Protein AF-A0AAW6MBI8-F1 (afdb_monomer)

Solvent-accessible surface area (backbone atoms only — not comparable to full-atom values): 5932 Å² total; per-residue (Å²): 60,36,41,29,25,68,92,41,61,66,60,62,74,64,42,40,83,65,50,77,47,50,28,90,78,40,88,93,50,71,75,57,87,56,88,91,35,82,34,28,42,36,37,28,24,53,84,95,39,84,41,42,36,29,38,35,72,61,52,62,91,80,73,44,52,74,67,58,52,47,41,64,59,54,53,41,45,75,74,66,49,86,55,78,48,80,52,68,70,79,85,78,84,55,86,89,61,131

pLDDT: mean 91.44, std 7.79, range [61.84, 97.88]

Nearest PDB structures (foldseek):
  8swt-assembly1_A  TM=9.918E-01  e=9.703E-15  Bacteroides fragilis NCTC 9343
  3pnp-assembly1_A  TM=9.912E-01  e=8.372E-11  Bos taurus
  4ear-assembly1_A  TM=9.882E-01  e=7.832E-11  Homo sapiens
  2p4s-assembly1_C  TM=9.834E-01  e=6.413E-11  Anopheles gambiae
  3phb-assembly1_Q  TM=9.845E-01  e=8.949E-11  Homo sapiens

InterPro domains:
  IPR000845 Nucleoside phosphorylase domain [PF01048] (1-97)
  IPR011268 Purine nucleoside phosphorylase [PTHR11904] (1-98)
  IPR011268 Purine nucleoside phosphorylase [cd09009] (1-98)
  IPR035994 Nucleoside phosphorylase superfamily [G3DSA:3.40.50.1580] (1-98)
  IPR035994 Nucleoside phosphorylase superfamily [SSF53167] (1-97)

Secondary structure (DSSP, 8-state):
-EEE-TT-GGGGGG-EEEEEEEGGGSTTPPPP-STT---EEEEEEETTEEEEEEES---GGGT--HHHHTHHHHHHHHTT----EE-------STT--

Sequence (98 aa):
AIILGTGLGSLATEITEKYEIKYEEIPNIPVSTVEGHSGKLIFGKLGNKDIMAMQGHFHYYEGYSMKEVTFPVRVMRELGIKTLFVSNASGGTNPDFE

Structure (mmCIF, N/CA/C/O backbone):
data_AF-A0AAW6MBI8-F1
#
_entry.id   AF-A0AAW6MBI8-F1
#
loop_
_atom_site.group_PDB
_atom_site.id
_atom_site.type_symbol
_atom_site.label_atom_id
_atom_site.label_alt_id
_atom_site.label_comp_id
_atom_site.label_asym_id
_atom_site.label_entity_id
_atom_site.label_seq_id
_atom_site.pdbx_PDB_ins_code
_atom_site.Cartn_x
_atom_site.Cartn_y
_atom_site.Cartn_z
_atom_site.occupancy
_atom_site.B_iso_or_equiv
_atom_site.auth_seq_i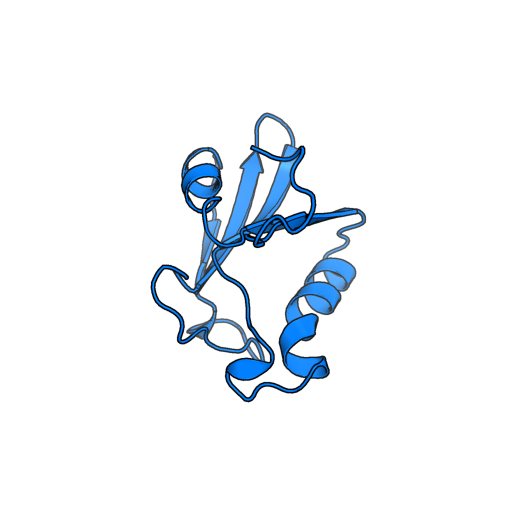d
_atom_site.auth_comp_id
_atom_site.auth_asym_id
_atom_site.auth_atom_id
_atom_site.pdbx_PDB_model_num
ATOM 1 N N . ALA A 1 1 ? -6.955 -2.839 3.654 1.00 96.25 1 ALA A N 1
ATOM 2 C CA . ALA A 1 1 ? -5.648 -2.163 3.576 1.00 96.25 1 ALA A CA 1
ATOM 3 C C . ALA A 1 1 ? -5.445 -1.595 2.188 1.00 96.25 1 ALA A C 1
ATOM 5 O O . ALA A 1 1 ? -6.053 -2.099 1.247 1.00 96.25 1 ALA A O 1
ATOM 6 N N . ILE A 1 2 ? -4.591 -0.583 2.077 1.00 96.69 2 ILE A N 1
ATOM 7 C CA . ILE A 1 2 ? -4.199 0.034 0.812 1.00 96.69 2 ILE A CA 1
ATOM 8 C C . ILE A 1 2 ? -2.667 0.076 0.754 1.00 96.69 2 ILE A C 1
ATOM 10 O O . ILE A 1 2 ? -2.035 0.507 1.715 1.00 96.69 2 ILE A O 1
ATOM 14 N N . ILE A 1 3 ? -2.066 -0.365 -0.347 1.00 94.81 3 ILE A N 1
ATOM 15 C CA . ILE A 1 3 ? -0.651 -0.105 -0.639 1.00 94.81 3 ILE A CA 1
ATOM 16 C C . ILE A 1 3 ? -0.600 1.107 -1.555 1.00 94.81 3 ILE A C 1
ATOM 18 O O . ILE A 1 3 ? -1.092 1.028 -2.676 1.00 94.81 3 ILE A O 1
ATOM 22 N N . LEU A 1 4 ? -0.054 2.221 -1.063 1.00 92.00 4 LEU A N 1
ATOM 23 C CA . LEU A 1 4 ? 0.067 3.465 -1.816 1.00 92.00 4 LEU A CA 1
ATOM 24 C C . LEU A 1 4 ? 1.362 3.423 -2.630 1.00 92.00 4 LEU A C 1
ATOM 26 O O . LEU A 1 4 ? 2.450 3.675 -2.103 1.00 92.00 4 LEU A O 1
ATOM 30 N N . GLY A 1 5 ? 1.237 3.066 -3.907 1.00 84.31 5 GLY A N 1
ATOM 31 C CA . GLY A 1 5 ? 2.327 3.154 -4.871 1.00 84.31 5 GLY A CA 1
ATOM 32 C C . GLY A 1 5 ? 2.682 4.595 -5.252 1.00 84.31 5 GLY A C 1
ATOM 33 O O . GLY A 1 5 ? 2.063 5.566 -4.801 1.00 84.31 5 GLY A O 1
ATOM 34 N N . THR A 1 6 ? 3.684 4.731 -6.120 1.00 83.31 6 THR A N 1
ATOM 35 C CA . THR A 1 6 ? 4.107 6.012 -6.697 1.00 83.31 6 THR A CA 1
ATOM 36 C C . THR A 1 6 ? 2.914 6.781 -7.272 1.00 83.31 6 THR A C 1
ATOM 38 O O . THR A 1 6 ? 2.064 6.205 -7.947 1.00 83.31 6 THR A O 1
ATOM 41 N N . GLY A 1 7 ? 2.838 8.083 -6.987 1.00 77.56 7 GLY A N 1
ATOM 42 C CA . GLY A 1 7 ? 1.759 8.962 -7.456 1.00 77.56 7 GLY A CA 1
ATOM 43 C C . GLY A 1 7 ? 0.501 8.984 -6.579 1.00 77.56 7 GLY A C 1
ATOM 44 O O . GLY A 1 7 ? -0.274 9.927 -6.676 1.00 77.56 7 GLY A O 1
ATOM 45 N N . LEU A 1 8 ? 0.321 8.025 -5.662 1.00 81.62 8 LEU A N 1
ATOM 46 C CA . LEU A 1 8 ? -0.832 7.976 -4.745 1.00 81.62 8 LEU A CA 1
ATOM 47 C C . LEU A 1 8 ? -0.488 8.350 -3.299 1.00 81.62 8 LEU A C 1
ATOM 49 O O . LEU A 1 8 ? -1.305 8.184 -2.394 1.00 81.62 8 LEU A O 1
ATOM 53 N N . GLY A 1 9 ? 0.704 8.904 -3.072 1.00 78.25 9 GLY A N 1
ATOM 54 C CA . GLY A 1 9 ? 1.125 9.389 -1.757 1.00 78.25 9 GLY A CA 1
ATOM 55 C C . GLY A 1 9 ? 0.224 10.494 -1.192 1.00 78.25 9 GLY A C 1
ATOM 56 O O . GLY A 1 9 ? 0.085 10.578 0.024 1.00 78.25 9 GLY A O 1
ATOM 57 N N . SER A 1 10 ? -0.429 11.291 -2.045 1.00 85.50 10 SER A N 1
ATOM 58 C CA . SER A 1 10 ? -1.400 12.314 -1.629 1.00 85.50 10 SER A CA 1
ATOM 59 C C . SER A 1 10 ? -2.642 11.717 -0.971 1.00 85.50 10 SER A C 1
ATOM 61 O O . SER A 1 10 ? -3.191 12.335 -0.074 1.00 85.50 10 SER A O 1
ATOM 63 N N . LEU A 1 11 ? -3.048 10.485 -1.299 1.00 88.81 11 LEU A N 1
ATOM 64 C CA . LEU A 1 11 ? -4.187 9.848 -0.625 1.00 88.81 11 LEU A CA 1
ATOM 65 C C . LEU A 1 11 ? -3.948 9.694 0.887 1.00 88.81 11 LEU A C 1
ATOM 67 O O . LEU A 1 11 ? -4.898 9.671 1.663 1.00 88.81 11 LEU A O 1
ATOM 71 N N . ALA A 1 12 ? -2.684 9.637 1.324 1.00 89.38 12 ALA A N 1
ATOM 72 C CA . ALA A 1 12 ? -2.347 9.609 2.741 1.00 89.38 12 ALA A CA 1
ATOM 73 C C . ALA A 1 12 ? -2.784 10.879 3.495 1.00 89.38 12 ALA A C 1
ATOM 75 O O . ALA A 1 12 ? -3.000 10.805 4.703 1.00 89.38 12 ALA A O 1
ATOM 76 N N . THR A 1 13 ? -2.922 12.031 2.821 1.00 90.38 13 THR A N 1
ATOM 77 C CA . THR A 1 13 ? -3.384 13.278 3.459 1.00 90.38 13 THR A CA 1
ATOM 78 C C . THR A 1 13 ? -4.881 13.280 3.732 1.00 90.38 13 THR A C 1
ATOM 80 O O . THR A 1 13 ? -5.324 13.982 4.633 1.00 90.38 13 THR A O 1
ATOM 83 N N .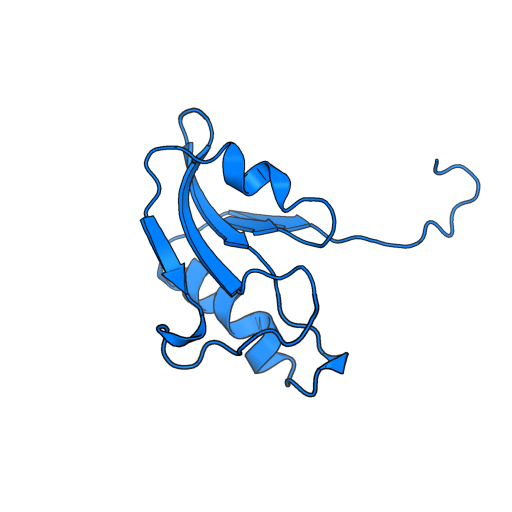 GLU A 1 14 ? -5.639 12.453 3.012 1.00 94.56 14 GLU A N 1
ATOM 84 C CA . GLU A 1 14 ? -7.084 12.278 3.196 1.00 94.56 14 GLU A CA 1
ATOM 85 C C . GLU A 1 14 ? -7.425 11.308 4.341 1.00 94.56 14 GLU A C 1
ATOM 87 O O . GLU A 1 14 ? -8.595 11.127 4.683 1.00 94.56 14 GLU A O 1
ATOM 92 N N . ILE A 1 15 ? -6.418 10.657 4.938 1.00 95.88 15 ILE A N 1
ATOM 93 C CA . ILE A 1 15 ? -6.607 9.756 6.077 1.00 95.88 15 ILE A CA 1
ATOM 94 C C . ILE A 1 15 ? -6.728 10.583 7.360 1.00 95.88 15 ILE A C 1
ATOM 96 O O . ILE A 1 15 ? -5.785 11.253 7.788 1.00 95.88 15 ILE A O 1
ATOM 100 N N . THR A 1 16 ? -7.884 10.490 8.010 1.00 97.00 16 THR A N 1
ATOM 101 C CA . THR A 1 16 ? -8.190 11.170 9.273 1.00 97.00 16 THR A CA 1
ATOM 102 C C . THR A 1 16 ? -7.982 10.247 10.473 1.00 97.00 16 THR A C 1
ATOM 104 O O . THR A 1 16 ? -7.824 9.038 10.316 1.00 97.00 16 THR A O 1
ATOM 107 N N . GLU A 1 17 ? -7.983 10.810 11.689 1.00 95.25 17 GLU A N 1
ATOM 108 C CA . GLU A 1 17 ? -7.801 10.050 12.946 1.00 95.25 17 GLU A CA 1
ATOM 109 C C . GLU A 1 17 ? -6.547 9.161 12.919 1.00 95.25 17 GLU A C 1
ATOM 111 O O . GLU A 1 17 ? -6.559 7.995 13.313 1.00 95.25 17 GLU A O 1
ATOM 116 N N . LYS A 1 18 ? -5.464 9.712 12.364 1.00 93.94 18 LYS A N 1
ATOM 117 C CA . LYS A 1 18 ? -4.309 8.922 11.966 1.00 93.94 18 LYS A CA 1
ATOM 118 C C . LYS A 1 18 ? -3.367 8.596 13.122 1.00 93.94 18 LYS A C 1
ATOM 120 O O . LYS A 1 18 ? -2.999 9.464 13.912 1.00 93.94 18 LYS A O 1
ATOM 125 N N . TYR A 1 19 ? -2.908 7.353 13.132 1.00 95.88 19 TYR A N 1
ATOM 126 C CA . TYR A 1 19 ? -1.763 6.871 13.886 1.00 95.88 19 TYR A CA 1
ATOM 127 C C . TYR A 1 19 ? -0.734 6.317 12.901 1.00 95.88 19 TYR A C 1
ATOM 129 O O . TYR A 1 19 ? -1.059 5.480 12.058 1.00 95.88 19 TYR A O 1
ATOM 137 N N . GLU A 1 20 ? 0.498 6.812 12.972 1.00 95.69 20 GLU A N 1
ATOM 138 C CA . GLU A 1 20 ? 1.558 6.487 12.018 1.00 95.69 20 GLU A CA 1
ATOM 139 C C . GLU A 1 20 ? 2.701 5.761 12.732 1.00 95.69 20 GLU A C 1
ATOM 141 O O . GLU A 1 20 ? 3.134 6.194 13.797 1.00 95.69 20 GLU A O 1
ATOM 146 N N . ILE A 1 21 ? 3.202 4.680 12.132 1.00 94.81 21 ILE A N 1
ATOM 147 C CA . ILE A 1 21 ? 4.372 3.934 12.609 1.00 94.81 21 ILE A CA 1
ATOM 148 C C . ILE A 1 21 ? 5.362 3.839 11.456 1.00 94.81 21 ILE A C 1
ATOM 150 O O . ILE A 1 21 ? 5.019 3.344 10.377 1.00 94.81 21 ILE A O 1
ATOM 154 N N . LYS A 1 22 ? 6.592 4.303 11.656 1.00 93.31 22 LYS A N 1
ATOM 155 C CA . LYS A 1 22 ? 7.629 4.175 10.630 1.00 93.31 22 LYS A CA 1
ATOM 156 C C . LYS A 1 22 ? 8.053 2.719 10.465 1.00 93.31 22 LYS A C 1
ATOM 158 O O . LYS A 1 22 ? 8.083 1.963 11.429 1.00 93.31 22 LYS A O 1
ATOM 163 N N . TYR A 1 23 ? 8.446 2.332 9.256 1.00 92.62 23 TYR A N 1
ATOM 164 C CA . TYR A 1 23 ? 8.930 0.976 8.977 1.00 92.62 23 TYR A CA 1
ATOM 165 C C . TYR A 1 23 ? 10.152 0.597 9.821 1.00 92.62 23 TYR A C 1
ATOM 167 O O . TYR A 1 23 ? 10.230 -0.537 10.277 1.00 92.62 23 TYR A O 1
ATOM 175 N N . GLU A 1 24 ? 11.040 1.556 10.108 1.00 90.94 24 GLU A N 1
ATOM 176 C CA . GLU A 1 24 ? 12.228 1.359 10.958 1.00 90.94 24 GLU A CA 1
ATOM 177 C C . GLU A 1 24 ? 11.901 0.945 12.405 1.00 90.94 24 GLU A C 1
ATOM 179 O O . GLU A 1 24 ? 12.731 0.341 13.079 1.00 90.94 24 GLU A O 1
ATOM 184 N N . GLU A 1 25 ? 10.685 1.232 12.874 1.00 92.62 25 GLU A N 1
ATOM 185 C CA . GLU A 1 25 ? 10.217 0.896 14.222 1.00 92.62 25 GLU A CA 1
ATOM 186 C C . GLU A 1 25 ? 9.505 -0.467 14.269 1.00 92.62 25 GLU A C 1
ATOM 188 O O . GLU A 1 25 ? 9.167 -0.954 15.350 1.00 92.62 25 GLU A O 1
ATOM 193 N N . ILE A 1 26 ? 9.261 -1.099 13.113 1.00 91.88 26 ILE A N 1
ATOM 194 C CA . ILE A 1 26 ? 8.477 -2.331 13.016 1.00 91.88 26 ILE A CA 1
ATOM 195 C C . ILE A 1 26 ? 9.405 -3.523 12.761 1.00 91.88 26 ILE A C 1
ATOM 197 O O . ILE A 1 26 ? 10.039 -3.604 11.706 1.00 91.88 26 ILE A O 1
ATOM 201 N N . PRO A 1 27 ? 9.448 -4.511 13.673 1.00 92.56 27 PRO A N 1
ATOM 202 C CA . PRO A 1 27 ? 10.303 -5.677 13.513 1.00 92.56 27 PRO A CA 1
ATOM 203 C C . PRO A 1 27 ? 10.058 -6.410 12.192 1.00 92.56 27 PRO A C 1
ATOM 205 O O . PRO A 1 27 ? 8.921 -6.745 11.849 1.00 92.56 27 PRO A O 1
ATOM 208 N N . ASN A 1 28 ? 11.151 -6.751 11.507 1.00 91.19 28 ASN A N 1
ATOM 209 C CA . ASN A 1 28 ? 11.170 -7.557 10.282 1.00 91.19 28 ASN A CA 1
ATOM 210 C C . ASN A 1 28 ? 10.514 -6.907 9.047 1.00 91.19 28 ASN A C 1
ATOM 212 O O . ASN A 1 28 ? 10.403 -7.570 8.015 1.00 91.19 28 ASN A O 1
ATOM 216 N N . ILE A 1 29 ? 10.088 -5.639 9.116 1.00 90.38 29 ILE A N 1
ATOM 217 C CA . ILE A 1 29 ? 9.678 -4.891 7.925 1.00 90.38 29 ILE A CA 1
ATOM 218 C C . ILE A 1 29 ? 10.931 -4.323 7.232 1.00 90.38 29 ILE A C 1
ATOM 220 O O . ILE A 1 29 ? 11.765 -3.711 7.900 1.00 90.38 29 ILE A O 1
ATOM 224 N N . PRO A 1 30 ? 11.084 -4.509 5.906 1.00 85.50 30 PRO A N 1
ATOM 225 C CA . PRO A 1 30 ? 12.163 -3.880 5.148 1.00 85.50 30 PRO A CA 1
ATOM 226 C C . PRO A 1 30 ? 12.117 -2.348 5.214 1.00 85.50 30 PRO A C 1
ATOM 228 O O . PRO A 1 30 ? 11.065 -1.749 5.424 1.00 85.50 30 PRO A O 1
ATOM 231 N N . VAL A 1 31 ? 13.245 -1.684 4.966 1.00 80.44 31 VAL A N 1
ATOM 232 C CA . VAL A 1 31 ? 13.286 -0.218 4.860 1.00 80.44 31 VAL A CA 1
ATOM 233 C C . VAL A 1 31 ? 13.387 0.161 3.385 1.00 80.44 31 VAL A C 1
ATOM 235 O O . VAL A 1 31 ? 14.304 -0.265 2.687 1.00 80.44 31 VAL A O 1
ATOM 238 N N . SER A 1 32 ? 12.418 0.931 2.887 1.00 72.12 32 SER A N 1
ATOM 239 C CA . SER A 1 32 ? 12.419 1.392 1.49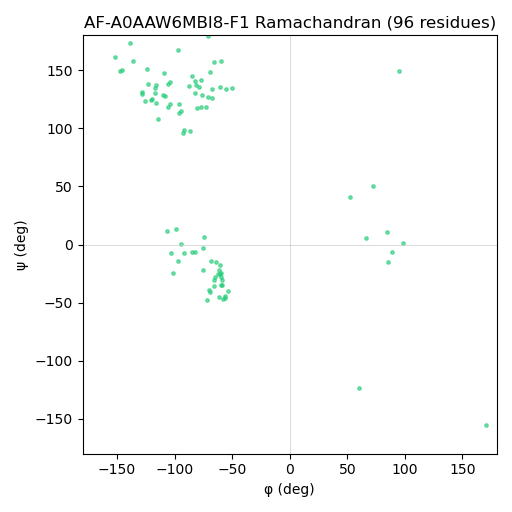3 1.00 72.12 32 SER A CA 1
ATOM 240 C C . SER A 1 32 ? 13.567 2.373 1.276 1.00 72.12 32 SER A C 1
ATOM 242 O O . SER A 1 32 ? 13.740 3.301 2.062 1.00 72.12 32 SER A O 1
ATOM 244 N N . THR A 1 33 ? 14.313 2.192 0.190 1.00 73.25 33 THR A N 1
ATOM 245 C CA . THR A 1 33 ? 15.438 3.070 -0.187 1.00 73.25 33 THR A CA 1
ATOM 246 C C . THR A 1 33 ? 15.090 4.040 -1.316 1.00 73.25 33 THR A C 1
ATOM 248 O O . THR A 1 33 ? 15.870 4.931 -1.640 1.00 73.25 33 THR A O 1
ATOM 251 N N . VAL A 1 34 ? 13.903 3.881 -1.906 1.00 71.31 34 VAL A N 1
ATOM 252 C CA . VAL A 1 34 ? 13.424 4.667 -3.048 1.00 71.31 34 VAL A CA 1
ATOM 253 C C . VAL A 1 34 ? 12.914 6.046 -2.616 1.00 71.31 34 VAL A C 1
ATOM 255 O O . VAL A 1 34 ? 12.145 6.177 -1.661 1.00 71.31 34 VAL A O 1
ATOM 258 N N . GLU A 1 35 ? 13.305 7.078 -3.365 1.00 65.00 35 GLU A N 1
ATOM 259 C CA . GLU A 1 35 ? 12.853 8.457 -3.172 1.00 65.00 35 GLU A CA 1
ATOM 260 C C . GLU A 1 35 ? 11.324 8.581 -3.335 1.00 65.00 35 GLU A C 1
ATOM 262 O O . GLU A 1 35 ? 10.721 8.009 -4.242 1.00 65.00 35 GLU A O 1
ATOM 267 N N . GLY A 1 36 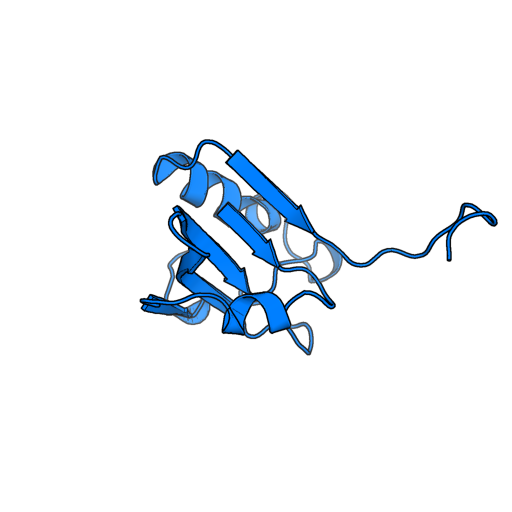? 10.671 9.315 -2.429 1.00 61.84 36 GLY A N 1
ATOM 268 C CA . GLY A 1 36 ? 9.210 9.476 -2.408 1.00 61.84 36 GLY A CA 1
ATOM 269 C C . GLY A 1 36 ? 8.447 8.417 -1.601 1.00 61.84 36 GLY A C 1
ATOM 270 O O . GLY A 1 36 ? 7.247 8.573 -1.372 1.00 61.84 36 GLY A O 1
ATOM 271 N N . HIS A 1 37 ? 9.114 7.374 -1.098 1.00 65.19 37 HIS A N 1
ATOM 272 C CA . HIS A 1 37 ? 8.525 6.434 -0.145 1.00 65.19 37 HIS A CA 1
ATOM 273 C C . HIS A 1 37 ? 8.804 6.896 1.288 1.00 65.19 37 HIS A C 1
ATOM 275 O O . HIS A 1 37 ? 9.867 6.632 1.839 1.00 65.19 37 HIS A O 1
ATOM 281 N N . SER A 1 38 ? 7.831 7.566 1.916 1.00 70.25 38 SER A N 1
ATOM 282 C CA . SER A 1 38 ? 7.962 8.049 3.304 1.00 70.25 38 SER A CA 1
ATOM 283 C C . SER A 1 38 ? 8.198 6.931 4.328 1.00 70.25 38 SER A C 1
ATOM 285 O O . SER A 1 38 ? 8.634 7.218 5.437 1.00 70.25 38 SER A O 1
ATOM 287 N N . GLY A 1 39 ? 7.906 5.675 3.969 1.00 86.44 39 GLY A N 1
ATOM 288 C CA . GLY A 1 39 ? 8.326 4.504 4.730 1.00 86.44 39 GLY A CA 1
ATOM 289 C C . GLY A 1 39 ? 7.558 4.327 6.037 1.00 86.44 39 GLY A C 1
ATOM 290 O O . GLY A 1 39 ? 8.169 4.185 7.095 1.00 86.44 39 GLY A O 1
ATOM 291 N N . LYS A 1 40 ? 6.222 4.374 5.989 1.00 91.50 40 LYS A N 1
ATOM 292 C CA . LYS A 1 40 ? 5.383 4.251 7.190 1.00 91.50 40 LYS A CA 1
ATOM 293 C C . LYS A 1 40 ? 4.063 3.528 6.954 1.00 91.50 40 LYS A C 1
ATOM 295 O O . LYS A 1 40 ? 3.471 3.601 5.876 1.00 91.50 40 LYS A O 1
ATOM 300 N N . LEU A 1 41 ? 3.597 2.861 8.005 1.00 94.44 41 LEU A N 1
ATOM 301 C CA . LEU A 1 41 ? 2.232 2.374 8.140 1.00 94.44 41 LEU A CA 1
ATOM 302 C C . LEU A 1 41 ? 1.361 3.469 8.739 1.00 94.44 41 LEU A C 1
ATOM 304 O O . LEU A 1 41 ? 1.745 4.111 9.712 1.00 94.44 41 LEU A O 1
ATOM 308 N N . ILE A 1 42 ? 0.173 3.641 8.179 1.00 95.69 42 ILE A N 1
ATOM 309 C CA . ILE A 1 42 ? -0.830 4.590 8.644 1.00 95.69 42 ILE A CA 1
ATOM 310 C C . ILE A 1 42 ? -2.079 3.796 9.002 1.00 95.69 42 ILE A C 1
ATOM 312 O O . ILE A 1 42 ? -2.620 3.076 8.165 1.00 95.69 42 ILE A O 1
ATOM 316 N N . PHE A 1 43 ? -2.549 3.940 10.230 1.00 97.25 43 PHE A N 1
ATOM 317 C CA . PHE A 1 43 ? -3.858 3.485 10.678 1.00 97.25 43 PHE A CA 1
ATOM 318 C C . PHE A 1 43 ? -4.750 4.707 10.822 1.00 97.25 43 PHE A C 1
ATOM 320 O O . PHE A 1 43 ? -4.291 5.735 11.306 1.00 97.25 43 PHE A O 1
ATOM 327 N N . GLY A 1 44 ? -6.002 4.624 10.400 1.00 97.25 44 GLY A N 1
ATOM 328 C CA . GLY A 1 44 ? -6.923 5.747 10.524 1.00 97.25 44 GLY A CA 1
ATOM 329 C C . GLY A 1 44 ? -8.213 5.493 9.774 1.00 97.25 44 GLY A C 1
ATOM 330 O O . GLY A 1 44 ? -8.576 4.343 9.513 1.00 97.25 44 GLY A O 1
ATOM 331 N N . LYS A 1 45 ? -8.888 6.572 9.392 1.00 97.88 45 LYS A N 1
ATOM 332 C CA . LYS A 1 45 ? -10.133 6.523 8.632 1.00 97.88 45 LYS A CA 1
ATOM 333 C C . LYS A 1 45 ? -9.971 7.154 7.259 1.00 97.88 45 LYS A C 1
ATOM 335 O O . LYS A 1 45 ? -9.390 8.224 7.130 1.00 97.88 45 LYS A O 1
ATOM 340 N N . LEU A 1 46 ? -10.529 6.505 6.242 1.00 96.25 46 LEU A N 1
ATOM 341 C CA . LEU A 1 46 ? -10.765 7.108 4.931 1.00 96.25 46 LEU A CA 1
ATOM 342 C C . LEU A 1 46 ? -12.280 7.186 4.729 1.00 96.25 46 LEU A C 1
ATOM 344 O O . LEU A 1 46 ? -12.958 6.159 4.609 1.00 96.25 46 LEU A O 1
ATOM 348 N N . GLY A 1 47 ? -12.831 8.399 4.791 1.00 94.75 47 GLY A N 1
ATOM 349 C CA . GLY A 1 47 ? -14.269 8.588 4.979 1.00 94.75 47 GLY A CA 1
ATOM 350 C C . GLY A 1 47 ? -14.732 7.966 6.302 1.00 94.75 47 GLY A C 1
ATOM 351 O O . GLY A 1 47 ? -14.205 8.281 7.362 1.00 94.75 47 GLY A O 1
ATOM 352 N N . ASN A 1 48 ? -15.702 7.049 6.252 1.00 95.81 48 ASN A N 1
ATOM 353 C CA . ASN A 1 48 ? -16.218 6.348 7.436 1.00 95.81 48 ASN A CA 1
ATOM 354 C C . ASN A 1 48 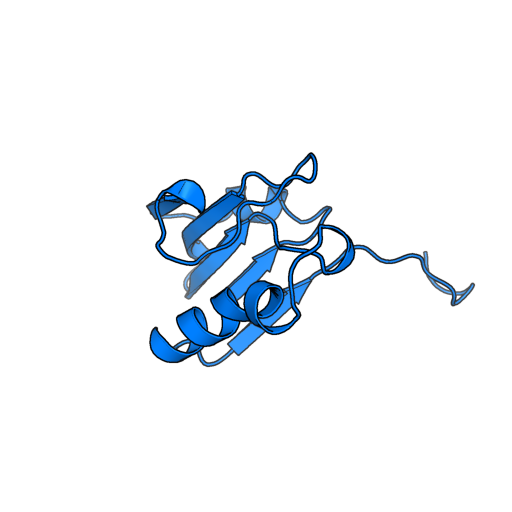? -15.633 4.937 7.641 1.00 95.81 48 ASN A C 1
ATOM 356 O O . ASN A 1 48 ? -16.191 4.151 8.411 1.00 95.81 48 ASN A O 1
ATOM 360 N N . LYS A 1 49 ? -14.556 4.578 6.931 1.00 96.69 49 LYS A N 1
ATOM 361 C CA . LYS A 1 49 ? -13.957 3.238 6.981 1.00 96.69 49 LYS A CA 1
ATOM 362 C C . LYS A 1 49 ? -12.625 3.253 7.705 1.00 96.69 49 LYS A C 1
ATOM 364 O O . LYS A 1 49 ? -11.735 4.001 7.315 1.00 96.69 49 LYS A O 1
ATOM 369 N N . ASP A 1 50 ? -12.482 2.367 8.686 1.00 97.31 50 ASP A N 1
ATOM 370 C CA . ASP A 1 50 ? -11.191 2.071 9.300 1.00 97.31 50 ASP A CA 1
ATOM 371 C C . ASP A 1 50 ? -10.292 1.365 8.288 1.00 97.31 50 ASP A C 1
ATOM 373 O O . ASP A 1 50 ? -10.670 0.361 7.669 1.00 97.31 50 ASP A O 1
ATOM 377 N N . ILE A 1 51 ? -9.101 1.916 8.098 1.00 97.31 51 ILE A N 1
ATOM 378 C CA . ILE A 1 51 ? -8.132 1.431 7.129 1.00 97.31 51 ILE A CA 1
ATOM 379 C C . ILE A 1 51 ? -6.729 1.387 7.726 1.00 97.31 51 ILE A C 1
ATOM 381 O O . ILE A 1 51 ? -6.377 2.087 8.672 1.00 97.31 51 ILE A O 1
ATOM 385 N N . MET A 1 52 ? -5.921 0.551 7.090 1.00 97.25 52 MET A N 1
ATOM 386 C CA . MET A 1 52 ? -4.473 0.538 7.204 1.00 97.25 52 MET A CA 1
ATOM 387 C C . MET A 1 52 ? -3.913 0.861 5.819 1.00 97.25 52 MET A C 1
ATOM 389 O O . MET A 1 52 ? -4.333 0.237 4.837 1.00 97.25 52 MET A O 1
ATOM 393 N N . ALA A 1 53 ? -2.985 1.803 5.729 1.00 96.06 53 ALA A N 1
ATOM 394 C CA . ALA A 1 53 ? -2.306 2.179 4.500 1.00 96.06 53 ALA A CA 1
ATOM 395 C C . ALA A 1 53 ? -0.787 2.040 4.649 1.00 96.06 53 ALA A C 1
ATOM 397 O O . ALA A 1 53 ? -0.214 2.405 5.672 1.00 96.06 53 ALA A O 1
ATOM 398 N N . MET A 1 54 ? -0.137 1.514 3.616 1.00 94.44 54 MET A N 1
ATOM 399 C CA . MET A 1 54 ? 1.315 1.553 3.458 1.00 94.44 54 MET A CA 1
ATOM 400 C C . MET A 1 54 ? 1.677 2.760 2.601 1.00 94.44 54 MET A C 1
ATOM 402 O O . MET A 1 54 ? 1.302 2.789 1.429 1.00 94.44 54 MET A O 1
ATOM 406 N N . GLN A 1 55 ? 2.393 3.741 3.154 1.00 90.38 55 GLN A N 1
ATOM 407 C CA . GLN A 1 55 ? 2.922 4.859 2.375 1.00 90.38 55 GLN A CA 1
ATOM 408 C C . GLN A 1 55 ? 4.346 4.535 1.917 1.00 90.38 55 GLN A C 1
ATOM 410 O O . GLN A 1 55 ? 5.321 4.720 2.650 1.00 90.38 55 GLN A O 1
ATOM 415 N N . GLY A 1 56 ? 4.439 4.031 0.686 1.00 86.44 56 GLY A N 1
ATOM 416 C CA . GLY A 1 56 ? 5.640 3.407 0.144 1.00 86.44 56 GLY A CA 1
ATOM 417 C C . GLY A 1 56 ? 5.620 1.888 0.312 1.00 86.44 56 GLY A C 1
ATOM 418 O O . GLY A 1 56 ? 5.039 1.349 1.256 1.00 86.44 56 GLY A O 1
ATOM 419 N N . HIS A 1 57 ? 6.255 1.196 -0.623 1.00 89.50 57 HIS A N 1
ATOM 420 C CA . HIS A 1 57 ? 6.353 -0.261 -0.676 1.00 89.50 57 HIS A CA 1
ATOM 421 C C . HIS A 1 57 ? 7.763 -0.686 -1.091 1.00 89.50 57 HIS A C 1
ATOM 423 O O . HIS A 1 57 ? 8.599 0.157 -1.412 1.00 89.50 57 HIS A O 1
ATOM 429 N N . PHE A 1 58 ? 8.019 -1.989 -1.043 1.00 91.25 58 PHE A N 1
ATOM 430 C CA . PHE A 1 58 ? 9.333 -2.560 -1.320 1.00 91.25 58 PHE A CA 1
ATOM 431 C C . PHE A 1 58 ? 9.339 -3.200 -2.691 1.00 91.25 58 PHE A C 1
ATOM 433 O O . PHE A 1 58 ? 8.385 -3.885 -3.068 1.00 91.25 58 PHE A O 1
ATOM 440 N N . HIS A 1 59 ? 10.436 -3.024 -3.406 1.00 92.12 59 HIS A N 1
ATOM 441 C CA . HIS A 1 59 ? 10.601 -3.602 -4.721 1.00 92.12 59 HIS A CA 1
ATOM 442 C C . HIS A 1 59 ? 11.621 -4.726 -4.684 1.00 92.12 59 HIS A C 1
ATOM 444 O O . HIS A 1 59 ? 12.618 -4.688 -3.966 1.00 92.12 59 HIS A O 1
ATOM 450 N N . TYR A 1 60 ? 11.397 -5.718 -5.538 1.00 94.12 60 TYR A N 1
ATOM 451 C CA . TYR A 1 60 ? 12.336 -6.819 -5.714 1.00 94.12 60 TYR A CA 1
ATOM 452 C C . TYR A 1 60 ? 13.719 -6.332 -6.183 1.00 94.12 60 TYR A C 1
ATOM 454 O O . TYR A 1 60 ? 14.744 -6.854 -5.756 1.00 94.12 60 TYR A O 1
ATOM 462 N N . TYR A 1 61 ? 13.763 -5.282 -7.012 1.00 92.50 61 TYR A N 1
ATOM 463 C CA . TYR A 1 61 ? 15.021 -4.727 -7.517 1.00 92.50 61 TYR A CA 1
ATOM 464 C C . TYR A 1 61 ? 15.878 -4.047 -6.436 1.00 92.50 61 TYR A C 1
ATOM 466 O O . TYR A 1 61 ? 17.051 -3.793 -6.684 1.00 92.50 61 TYR A O 1
ATOM 474 N N . GLU A 1 62 ? 15.327 -3.756 -5.250 1.00 90.81 62 GLU A N 1
ATOM 475 C CA . GLU A 1 62 ? 16.090 -3.215 -4.113 1.00 90.81 62 GLU A CA 1
ATOM 476 C C . GLU A 1 62 ? 16.962 -4.294 -3.433 1.00 90.81 62 GLU A C 1
ATOM 478 O O . GLU A 1 62 ? 17.712 -3.988 -2.513 1.00 90.81 62 GLU A O 1
ATOM 483 N N . GLY A 1 63 ? 16.888 -5.555 -3.887 1.00 92.69 63 GLY A N 1
ATOM 484 C CA . GLY A 1 63 ? 17.656 -6.686 -3.351 1.00 92.69 63 GLY A CA 1
ATOM 485 C C . GLY A 1 63 ? 16.885 -7.552 -2.351 1.00 92.69 63 GLY A C 1
ATOM 486 O O . GLY A 1 63 ? 17.425 -8.538 -1.851 1.00 92.69 63 GLY A O 1
ATOM 487 N N . TYR A 1 64 ? 15.620 -7.222 -2.086 1.00 93.75 64 TYR A N 1
ATOM 488 C CA . TYR A 1 64 ? 14.753 -7.984 -1.193 1.00 93.75 64 TYR A CA 1
ATOM 489 C C . TYR A 1 64 ? 14.226 -9.260 -1.849 1.00 93.75 64 TYR A C 1
ATOM 491 O O . TYR A 1 64 ? 13.813 -9.274 -3.008 1.00 93.75 64 TYR A O 1
ATOM 499 N N . SER A 1 65 ? 14.144 -10.339 -1.076 1.00 95.75 65 SER A N 1
ATOM 500 C CA . SER A 1 65 ? 13.453 -11.553 -1.498 1.00 95.75 65 SER A CA 1
ATOM 501 C C . SER A 1 65 ? 11.947 -11.310 -1.648 1.00 95.75 65 SER A C 1
ATOM 503 O O . SER A 1 65 ? 11.347 -10.467 -0.980 1.00 95.75 65 SER A O 1
ATOM 505 N N . MET A 1 66 ? 11.273 -12.141 -2.448 1.00 95.56 66 MET A N 1
ATOM 506 C CA . MET A 1 66 ? 9.808 -12.071 -2.574 1.00 95.56 66 MET A CA 1
ATOM 507 C C . MET A 1 66 ? 9.084 -12.304 -1.239 1.00 95.56 66 MET A C 1
ATOM 509 O O . MET A 1 66 ? 7.955 -11.847 -1.059 1.00 95.56 66 MET A O 1
ATOM 513 N N . LYS A 1 67 ? 9.715 -12.999 -0.281 1.00 95.75 67 LYS A N 1
ATOM 514 C CA . LYS A 1 67 ? 9.164 -13.167 1.070 1.00 95.75 67 LYS A CA 1
ATOM 515 C C . LYS A 1 67 ? 9.190 -11.860 1.858 1.00 95.75 67 LYS A C 1
ATOM 517 O O . LYS A 1 67 ? 8.226 -11.609 2.569 1.00 95.75 67 LYS A O 1
ATOM 522 N N . GLU A 1 68 ? 10.245 -11.065 1.719 1.00 94.38 68 GLU A N 1
ATOM 523 C CA . GLU A 1 68 ? 10.388 -9.756 2.368 1.00 94.38 68 GLU A CA 1
ATOM 524 C C . GLU A 1 68 ? 9.461 -8.722 1.728 1.00 94.38 68 GLU A C 1
ATOM 526 O O . GLU A 1 68 ? 8.684 -8.085 2.435 1.00 94.38 68 GLU A O 1
ATOM 531 N N . VAL A 1 69 ? 9.438 -8.645 0.391 1.00 94.50 69 VAL A N 1
ATOM 532 C CA . VAL A 1 69 ? 8.538 -7.747 -0.360 1.00 94.50 69 VAL A CA 1
ATOM 533 C C . VAL A 1 69 ? 7.074 -7.956 0.042 1.00 94.50 69 VAL A C 1
ATOM 535 O O . VAL A 1 69 ? 6.319 -7.002 0.211 1.00 94.50 69 VAL A O 1
ATOM 538 N N . THR A 1 70 ? 6.669 -9.212 0.240 1.00 95.38 70 THR A N 1
ATOM 539 C CA . THR A 1 70 ? 5.282 -9.567 0.581 1.00 95.38 70 THR A CA 1
ATOM 540 C C . THR A 1 70 ? 5.017 -9.710 2.082 1.00 95.38 70 THR A C 1
ATOM 542 O O . THR A 1 70 ? 3.879 -9.986 2.469 1.00 95.38 70 THR A O 1
ATOM 545 N N . PHE A 1 71 ? 6.015 -9.510 2.950 1.00 95.75 71 PHE A N 1
ATOM 546 C CA . PHE A 1 71 ? 5.861 -9.672 4.400 1.00 95.75 71 PHE A CA 1
ATOM 547 C C . PHE A 1 71 ? 4.732 -8.807 4.996 1.00 95.75 71 PHE A C 1
ATOM 549 O O . PHE A 1 71 ? 3.887 -9.368 5.706 1.00 95.75 71 PHE A O 1
ATOM 556 N N . PRO A 1 72 ? 4.600 -7.505 4.654 1.00 94.88 72 PRO A N 1
ATOM 557 C CA . PRO A 1 72 ? 3.528 -6.662 5.189 1.00 94.88 72 PRO A CA 1
ATOM 558 C C . PRO A 1 72 ? 2.122 -7.185 4.883 1.00 94.88 72 PRO A C 1
ATOM 560 O O . PRO A 1 72 ? 1.215 -7.015 5.691 1.00 94.88 72 PRO A O 1
ATOM 563 N N . VAL A 1 73 ? 1.930 -7.878 3.756 1.00 96.12 73 VAL A N 1
ATOM 564 C CA . VAL A 1 73 ? 0.626 -8.449 3.382 1.00 96.12 73 VAL A CA 1
ATOM 565 C C . VAL A 1 73 ? 0.205 -9.557 4.351 1.00 96.12 73 VAL A C 1
ATOM 567 O O . VAL A 1 73 ? -0.973 -9.674 4.689 1.00 96.12 73 VAL A O 1
ATOM 570 N N . ARG A 1 74 ? 1.157 -10.355 4.849 1.00 96.25 74 ARG A N 1
ATOM 571 C CA . ARG A 1 74 ? 0.878 -11.382 5.866 1.00 96.25 74 ARG A CA 1
ATOM 572 C C . ARG A 1 74 ? 0.540 -10.738 7.206 1.00 96.25 74 ARG A C 1
ATOM 574 O O . ARG A 1 74 ? -0.433 -11.138 7.827 1.00 96.25 74 ARG A O 1
ATOM 581 N N . VAL A 1 75 ? 1.259 -9.682 7.590 1.00 95.38 75 VAL A N 1
ATOM 582 C CA . VAL A 1 75 ? 0.935 -8.888 8.787 1.00 95.38 75 VAL A CA 1
ATOM 583 C C . VAL A 1 75 ? -0.484 -8.317 8.694 1.00 95.38 75 VAL A C 1
ATOM 585 O O . VAL A 1 75 ? -1.269 -8.476 9.621 1.00 95.38 75 VAL A O 1
ATOM 588 N N . MET A 1 76 ? -0.860 -7.728 7.554 1.00 96.06 76 MET A N 1
ATOM 589 C CA . MET A 1 76 ? -2.225 -7.240 7.316 1.00 96.06 76 MET A CA 1
ATOM 590 C C . MET A 1 76 ? -3.269 -8.345 7.503 1.00 96.06 76 MET A C 1
ATOM 592 O O . MET A 1 76 ? -4.306 -8.116 8.126 1.00 96.06 76 MET A O 1
ATOM 596 N N . ARG A 1 77 ? -3.007 -9.545 6.971 1.00 97.56 77 ARG A N 1
ATOM 597 C CA . ARG A 1 77 ? -3.902 -10.694 7.126 1.00 97.56 77 ARG A CA 1
ATOM 598 C C . ARG A 1 77 ? -4.072 -11.088 8.596 1.00 97.56 77 ARG A C 1
ATOM 600 O O . ARG A 1 77 ? -5.210 -11.289 9.014 1.00 97.56 77 ARG A O 1
ATOM 607 N N . GLU A 1 78 ? -2.984 -11.158 9.359 1.00 97.44 78 GLU A N 1
ATOM 608 C CA . GLU A 1 78 ? -3.016 -11.475 10.797 1.00 97.44 78 GLU A CA 1
ATOM 609 C C . GLU A 1 78 ? -3.726 -10.389 11.624 1.00 97.44 78 GLU A C 1
ATOM 611 O O . GLU A 1 78 ? -4.416 -10.695 12.590 1.00 97.44 78 GLU A O 1
ATOM 616 N N . LEU A 1 79 ? -3.668 -9.126 11.190 1.00 96.25 79 LEU A N 1
ATOM 617 C CA . LEU A 1 79 ? -4.442 -8.017 11.767 1.00 96.25 79 LEU A CA 1
ATOM 618 C C . LEU A 1 79 ? -5.938 -8.044 11.387 1.00 96.25 79 LEU A C 1
ATOM 620 O O . LEU A 1 79 ? -6.678 -7.111 11.692 1.00 96.25 79 LEU A O 1
ATOM 624 N N . GLY A 1 80 ? -6.406 -9.094 10.705 1.00 97.75 80 GLY A N 1
ATOM 625 C CA . GLY A 1 80 ? -7.815 -9.285 10.357 1.00 97.75 80 GLY A CA 1
ATOM 626 C C . GLY A 1 80 ? -8.263 -8.569 9.082 1.00 97.75 80 GLY A C 1
ATOM 627 O O . GLY A 1 80 ? -9.462 -8.529 8.785 1.00 97.75 80 GLY A O 1
ATOM 628 N N . ILE A 1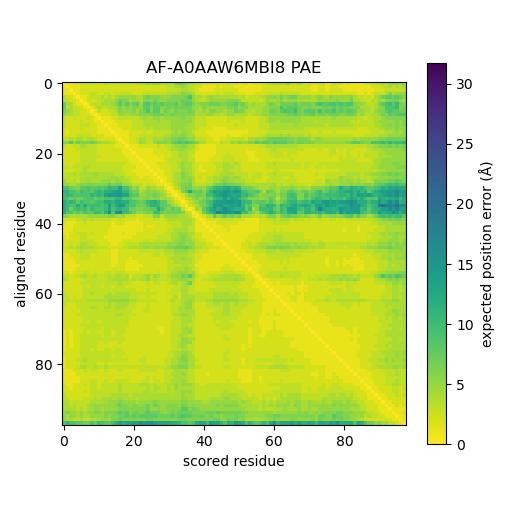 81 ? -7.334 -8.024 8.291 1.00 97.75 81 ILE A N 1
ATOM 629 C CA . ILE A 1 81 ? -7.666 -7.362 7.029 1.00 97.75 81 ILE A CA 1
ATOM 630 C C . ILE A 1 81 ? -8.111 -8.401 5.998 1.00 97.75 81 ILE A C 1
ATOM 632 O O . ILE A 1 81 ? -7.421 -9.379 5.711 1.00 97.75 81 ILE A O 1
ATOM 636 N N . LYS A 1 82 ? -9.288 -8.162 5.413 1.00 97.25 82 LYS A N 1
ATOM 637 C CA . LYS A 1 82 ? -9.921 -9.067 4.437 1.00 97.25 82 LYS A CA 1
ATOM 638 C C . LYS A 1 82 ? -9.754 -8.619 2.989 1.00 97.25 82 LYS A C 1
ATOM 640 O O . LYS A 1 82 ? -9.795 -9.453 2.093 1.00 97.25 82 LYS A O 1
ATOM 645 N N . THR A 1 83 ? -9.546 -7.322 2.777 1.00 97.88 83 THR A N 1
ATOM 646 C CA . THR A 1 83 ? -9.452 -6.714 1.447 1.00 97.88 83 THR A CA 1
ATOM 647 C C . THR A 1 83 ? -8.184 -5.883 1.345 1.00 97.88 83 THR A C 1
ATOM 649 O O . THR A 1 83 ? -7.915 -5.035 2.206 1.00 97.88 83 THR A O 1
ATOM 652 N N . LEU A 1 84 ? -7.420 -6.123 0.282 1.00 97.50 84 LEU A N 1
ATOM 653 C CA . LEU A 1 84 ? -6.212 -5.386 -0.058 1.00 97.50 84 LEU A CA 1
ATOM 654 C C . LEU A 1 84 ? -6.424 -4.658 -1.386 1.00 97.50 84 LEU A C 1
ATOM 656 O O . LEU A 1 84 ? -6.690 -5.296 -2.399 1.00 97.50 84 LEU A O 1
ATOM 660 N N . PHE A 1 85 ? -6.278 -3.337 -1.368 1.00 96.06 85 PHE A N 1
ATOM 661 C CA . PHE A 1 85 ? -6.163 -2.525 -2.573 1.00 96.06 85 PHE A CA 1
ATOM 662 C C . PHE A 1 85 ? -4.680 -2.290 -2.844 1.00 96.06 85 PHE A C 1
ATOM 664 O O .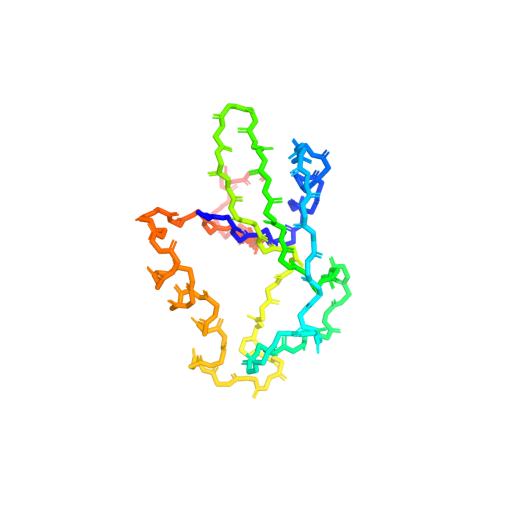 PHE A 1 85 ? -3.971 -1.764 -1.985 1.00 96.06 85 PHE A O 1
ATOM 671 N N . VAL A 1 86 ? -4.206 -2.709 -4.013 1.00 95.06 86 VAL A N 1
ATOM 672 C CA . VAL A 1 86 ? -2.814 -2.522 -4.435 1.00 95.06 86 VAL A CA 1
ATOM 673 C C . VAL A 1 86 ? -2.803 -1.503 -5.557 1.00 95.06 86 VAL A C 1
ATOM 675 O O . VAL A 1 86 ? -3.555 -1.655 -6.518 1.00 95.06 86 VAL A O 1
ATOM 678 N N . SER A 1 87 ? -1.971 -0.477 -5.429 1.00 92.12 87 SER A N 1
ATOM 679 C CA . SER A 1 87 ? -1.746 0.494 -6.489 1.00 92.12 87 SER A CA 1
ATOM 680 C C . SER A 1 87 ? -0.265 0.594 -6.837 1.00 92.12 87 SER A C 1
ATOM 682 O O . SER A 1 87 ? 0.609 0.370 -5.997 1.00 92.12 87 SER A O 1
ATOM 684 N N . ASN A 1 88 ? 0.015 0.930 -8.091 1.00 91.81 88 ASN A N 1
ATOM 685 C CA . ASN A 1 88 ? 1.356 1.156 -8.611 1.00 91.81 88 ASN A CA 1
ATOM 686 C C . ASN A 1 88 ? 1.298 2.157 -9.769 1.00 91.81 88 ASN A C 1
ATOM 688 O O . ASN A 1 88 ? 0.247 2.350 -10.379 1.00 91.81 88 ASN A O 1
ATOM 692 N N . ALA A 1 89 ? 2.444 2.749 -10.095 1.00 90.00 89 ALA A N 1
ATOM 693 C CA . ALA A 1 89 ? 2.644 3.380 -11.391 1.00 90.00 89 ALA A CA 1
ATOM 694 C C . ALA A 1 89 ? 3.098 2.320 -12.406 1.00 90.00 89 ALA A C 1
ATOM 696 O O . ALA A 1 89 ? 3.819 1.379 -12.059 1.00 90.00 89 ALA A O 1
ATOM 697 N N . SER A 1 90 ? 2.676 2.461 -13.658 1.00 91.88 90 SER A N 1
ATOM 698 C CA . SER A 1 90 ? 3.072 1.584 -14.763 1.00 91.88 90 SER A CA 1
ATOM 699 C C . SER A 1 90 ? 3.136 2.361 -16.068 1.00 91.88 90 SER A C 1
ATOM 701 O O . SER A 1 90 ? 2.353 3.285 -16.267 1.00 91.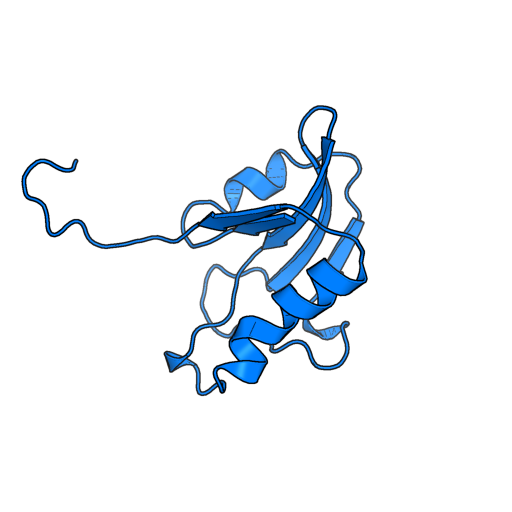88 90 SER A O 1
ATOM 703 N N . GLY A 1 91 ? 4.022 1.952 -16.975 1.00 94.69 91 GLY A N 1
ATOM 704 C CA . GLY A 1 91 ? 3.997 2.433 -18.355 1.00 94.69 91 GLY A CA 1
ATOM 705 C C . GLY A 1 91 ? 2.873 1.763 -19.145 1.00 94.69 91 GLY A C 1
ATOM 706 O O . GLY A 1 91 ? 2.769 0.535 -19.141 1.00 94.69 91 GLY A O 1
ATOM 707 N N . GLY A 1 92 ? 2.042 2.559 -19.818 1.00 96.00 92 GLY A N 1
ATOM 708 C CA . GLY A 1 92 ? 1.024 2.059 -20.737 1.00 96.00 92 GLY A CA 1
ATOM 709 C C . GLY A 1 92 ? 1.668 1.536 -22.019 1.00 96.00 92 GLY A C 1
ATOM 710 O O . GLY A 1 92 ? 2.331 2.279 -22.734 1.00 96.00 92 GLY A O 1
ATOM 711 N N . THR A 1 93 ? 1.495 0.249 -22.310 1.00 96.81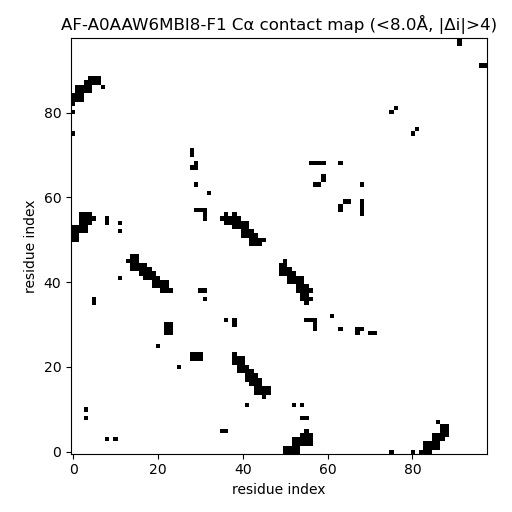 93 THR A N 1
ATOM 712 C CA . THR A 1 93 ? 1.897 -0.341 -23.600 1.00 96.81 93 THR A CA 1
ATOM 713 C C . THR A 1 93 ? 0.735 -0.433 -24.583 1.00 96.81 93 THR A C 1
ATOM 715 O O . THR A 1 93 ? 0.955 -0.651 -25.773 1.00 96.81 93 THR A O 1
ATOM 718 N N . ASN A 1 94 ? -0.496 -0.269 -24.093 1.00 96.81 94 ASN A N 1
ATOM 719 C CA . ASN A 1 94 ? -1.669 -0.106 -24.932 1.00 96.81 94 ASN A CA 1
ATOM 720 C C . ASN A 1 94 ? -1.691 1.337 -25.467 1.00 96.81 94 ASN A C 1
ATOM 722 O O . ASN A 1 94 ? -1.784 2.251 -24.646 1.00 96.81 94 ASN A O 1
ATOM 726 N N . PRO A 1 95 ? -1.617 1.555 -26.793 1.00 95.56 95 PRO A N 1
ATOM 727 C CA . PRO A 1 95 ? -1.626 2.899 -27.373 1.00 95.56 95 PRO A CA 1
ATOM 728 C C . PRO A 1 95 ? -2.936 3.664 -27.137 1.00 95.56 95 PRO A C 1
ATOM 730 O O . PRO A 1 95 ? -2.950 4.876 -27.315 1.00 95.56 95 PRO A O 1
ATOM 733 N N . ASP A 1 96 ? -4.008 2.976 -26.734 1.00 97.50 96 ASP A N 1
ATOM 734 C CA . ASP A 1 96 ? -5.300 3.599 -26.428 1.00 97.50 96 ASP A CA 1
ATOM 735 C C . ASP A 1 96 ? -5.382 4.142 -24.987 1.00 97.50 96 ASP A C 1
ATOM 737 O O . ASP A 1 96 ? -6.393 4.734 -24.612 1.00 97.50 96 ASP A O 1
ATOM 741 N N . PHE A 1 97 ? -4.371 3.896 -24.144 1.00 94.81 97 PHE A N 1
ATOM 742 C CA . PHE A 1 97 ? -4.299 4.486 -22.805 1.00 94.81 97 PHE A CA 1
ATOM 743 C C . PHE A 1 97 ? -3.725 5.906 -22.868 1.00 94.81 97 PHE A C 1
ATOM 745 O O . PHE A 1 97 ? -2.785 6.161 -23.619 1.00 94.81 97 PHE A O 1
ATOM 752 N N . GLU A 1 98 ? -4.287 6.799 -22.049 1.00 84.81 98 GLU A N 1
ATOM 753 C CA . GLU A 1 98 ? -3.803 8.173 -21.840 1.00 84.81 98 GLU A CA 1
ATOM 754 C C . GLU A 1 98 ? -2.781 8.263 -20.698 1.00 84.81 98 GLU A C 1
ATOM 756 O O . GLU A 1 98 ? -2.951 7.546 -19.680 1.00 84.81 98 GLU A O 1
#

Organism: NCBI:txid246787

Mean predicted aligned error: 3.62 Å

Foldseek 3Di:
DEEQAPPRLVVVVQFPPKDKDAQVRDPLADADPDPQQPRIWIFGDNPNDTDIYRRDFDDVVVVDDPCNRCVVVVVCVVVVNDDYHYDYDDDDPPPPDD

Radius of gyration: 14.01 Å; Cα contacts (8 Å, |Δi|>4): 155; chains: 1; bounding box: 34×26×42 Å